Protein AF-A0A3S3PJ15-F1 (afdb_monomer_lite)

Structure (mmCIF, N/CA/C/O backbone):
data_AF-A0A3S3PJ15-F1
#
_entry.id   AF-A0A3S3PJ15-F1
#
loop_
_atom_site.group_PDB
_atom_site.id
_atom_site.type_symbol
_atom_site.label_atom_id
_atom_site.label_alt_id
_atom_site.label_comp_id
_atom_site.label_asym_id
_atom_site.label_entity_id
_atom_site.label_seq_id
_atom_site.pdbx_PDB_ins_code
_atom_site.Cartn_x
_atom_site.Cartn_y
_atom_site.Cartn_z
_atom_site.occupancy
_atom_site.B_iso_or_equiv
_atom_site.auth_seq_id
_atom_site.auth_comp_id
_atom_site.auth_asym_id
_atom_site.auth_atom_id
_atom_site.pdbx_PDB_model_num
ATOM 1 N N . ILE A 1 1 ? 13.630 -10.000 -11.907 1.00 72.12 1 ILE A N 1
ATOM 2 C CA . ILE A 1 1 ? 14.049 -8.687 -11.353 1.00 72.12 1 ILE A CA 1
ATOM 3 C C . ILE A 1 1 ? 12.827 -7.782 -11.333 1.00 72.12 1 ILE A C 1
ATOM 5 O O . ILE A 1 1 ? 12.247 -7.578 -12.392 1.00 72.12 1 ILE A O 1
ATOM 9 N N . GLN A 1 2 ? 12.407 -7.285 -10.169 1.00 76.06 2 GLN A N 1
ATOM 10 C CA . GLN A 1 2 ? 11.270 -6.358 -10.089 1.00 76.06 2 GLN A CA 1
ATOM 11 C C . GLN A 1 2 ? 11.736 -4.920 -10.332 1.00 76.06 2 GLN A C 1
ATOM 13 O O . GLN A 1 2 ? 12.648 -4.456 -9.656 1.00 76.06 2 GLN A O 1
ATOM 18 N N . ILE A 1 3 ? 11.111 -4.188 -11.255 1.00 77.81 3 ILE A N 1
ATOM 19 C CA . ILE A 1 3 ? 11.371 -2.751 -11.399 1.00 77.81 3 ILE A CA 1
ATOM 20 C C . ILE A 1 3 ? 10.492 -2.017 -10.390 1.00 77.81 3 ILE A C 1
ATOM 22 O O . ILE A 1 3 ? 9.276 -2.184 -10.376 1.00 77.81 3 ILE A O 1
ATOM 26 N N . VAL A 1 4 ? 11.106 -1.217 -9.528 1.00 78.56 4 VAL A N 1
ATOM 27 C CA . VAL A 1 4 ? 10.407 -0.439 -8.506 1.00 78.56 4 VAL A CA 1
ATOM 28 C C . VAL A 1 4 ? 10.688 1.042 -8.694 1.00 78.56 4 VAL A C 1
ATOM 30 O O . VAL A 1 4 ? 1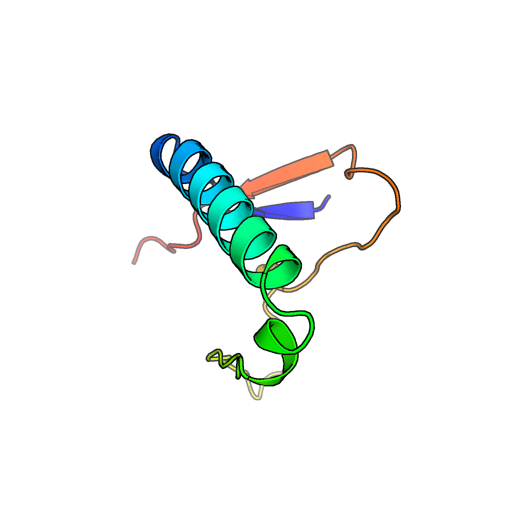1.742 1.451 -9.186 1.00 78.56 4 VAL A O 1
ATOM 33 N N . HIS A 1 5 ? 9.730 1.868 -8.294 1.00 79.19 5 HIS A N 1
ATOM 34 C CA . HIS A 1 5 ? 9.928 3.305 -8.312 1.00 79.19 5 HIS A CA 1
ATOM 35 C C . HIS A 1 5 ? 10.972 3.714 -7.265 1.00 79.19 5 HIS A C 1
ATOM 37 O O . HIS A 1 5 ? 10.971 3.194 -6.145 1.00 79.19 5 HIS A O 1
ATOM 43 N N . LYS A 1 6 ? 11.851 4.660 -7.613 1.00 82.75 6 LYS A N 1
ATOM 44 C CA . LYS A 1 6 ? 12.759 5.278 -6.640 1.00 82.75 6 LYS A CA 1
ATOM 45 C C . LYS A 1 6 ? 11.946 6.123 -5.657 1.00 82.75 6 LYS A C 1
ATOM 47 O O . LYS A 1 6 ? 11.360 7.124 -6.045 1.00 82.75 6 LYS A O 1
ATOM 52 N N . ILE A 1 7 ? 11.910 5.718 -4.392 1.00 81.00 7 ILE A N 1
ATOM 53 C CA . ILE A 1 7 ? 11.146 6.411 -3.349 1.00 81.00 7 ILE A CA 1
ATOM 54 C C . ILE A 1 7 ? 12.017 7.537 -2.764 1.00 81.00 7 ILE A C 1
ATOM 56 O O . ILE A 1 7 ? 13.124 7.248 -2.307 1.00 81.00 7 ILE A O 1
ATOM 60 N N . PRO A 1 8 ? 11.554 8.801 -2.762 1.00 85.62 8 PRO A N 1
ATOM 61 C CA . PRO A 1 8 ? 12.234 9.883 -2.052 1.00 85.62 8 PRO A CA 1
ATOM 62 C C . PRO A 1 8 ? 12.312 9.606 -0.541 1.00 85.62 8 PRO A C 1
ATOM 64 O O . PRO A 1 8 ? 11.362 9.043 0.010 1.00 85.62 8 PRO A O 1
ATOM 67 N N . PRO A 1 9 ? 13.384 10.020 0.158 1.00 84.75 9 PRO A N 1
ATOM 68 C CA . PRO A 1 9 ? 13.536 9.771 1.596 1.00 84.75 9 PRO A CA 1
ATOM 69 C C . PRO A 1 9 ? 12.353 10.315 2.415 1.00 84.75 9 PRO A C 1
ATOM 71 O O . PRO A 1 9 ? 11.817 9.610 3.269 1.00 84.75 9 PRO A O 1
ATOM 74 N N . ASP A 1 10 ? 11.840 11.492 2.058 1.00 89.31 10 ASP A N 1
ATOM 75 C CA . ASP A 1 10 ? 10.708 12.136 2.742 1.00 89.31 10 ASP A CA 1
ATOM 76 C C . ASP A 1 10 ? 9.370 11.406 2.558 1.00 89.31 10 ASP A C 1
ATOM 78 O O . ASP A 1 10 ? 8.401 11.661 3.279 1.00 89.31 10 ASP A O 1
ATOM 82 N N . CYS A 1 11 ? 9.273 10.491 1.589 1.00 88.06 11 CYS A N 1
ATOM 83 C CA . CYS A 1 11 ? 8.064 9.699 1.391 1.00 88.06 11 CYS A CA 1
ATOM 84 C C . CYS A 1 11 ? 7.921 8.590 2.434 1.00 88.06 11 CYS A C 1
ATOM 86 O O . CYS A 1 11 ? 6.796 8.162 2.689 1.00 88.06 11 CYS A O 1
ATOM 88 N N . PHE A 1 12 ? 9.016 8.105 3.028 1.00 89.00 12 PHE A N 1
ATOM 89 C CA . PHE A 1 12 ? 8.936 6.998 3.980 1.00 89.00 12 PHE A CA 1
ATOM 90 C C . PHE A 1 12 ? 8.191 7.390 5.269 1.00 89.00 12 PHE A C 1
ATOM 92 O O . PHE A 1 12 ? 7.204 6.720 5.582 1.00 89.00 12 PHE A O 1
ATOM 99 N N . PRO A 1 13 ? 8.528 8.504 5.953 1.00 94.12 13 PRO A N 1
ATOM 100 C CA . PRO A 1 13 ? 7.766 8.956 7.118 1.00 94.12 13 PRO A CA 1
ATOM 101 C C . PRO A 1 13 ? 6.287 9.205 6.799 1.00 94.12 13 PRO A C 1
ATOM 103 O O . PRO A 1 13 ? 5.413 8.769 7.544 1.00 94.12 13 PRO A O 1
ATOM 106 N N . LYS A 1 14 ? 5.990 9.820 5.644 1.00 94.44 14 LYS A N 1
ATOM 107 C CA . LYS A 1 14 ? 4.612 10.101 5.204 1.00 94.44 14 LYS A CA 1
ATOM 108 C C . LYS A 1 14 ? 3.784 8.829 5.011 1.00 94.44 14 LYS A C 1
ATOM 110 O O . LYS A 1 14 ? 2.609 8.806 5.361 1.00 94.44 14 LYS A O 1
ATOM 115 N N . ARG A 1 15 ? 4.389 7.764 4.471 1.00 94.00 15 ARG A N 1
ATOM 116 C CA . ARG A 1 15 ? 3.724 6.463 4.299 1.00 94.00 15 ARG A CA 1
ATOM 117 C C . ARG A 1 15 ? 3.423 5.799 5.637 1.00 94.00 15 ARG A C 1
ATOM 119 O O . ARG A 1 15 ? 2.324 5.289 5.811 1.00 94.00 15 ARG A O 1
ATOM 126 N N . VAL A 1 16 ? 4.373 5.823 6.574 1.00 94.94 16 VAL A N 1
ATOM 127 C CA . VAL A 1 16 ? 4.167 5.263 7.919 1.00 94.94 16 VAL A CA 1
ATOM 128 C C . VAL A 1 16 ? 3.045 6.004 8.644 1.00 94.94 16 VAL A C 1
ATOM 130 O O . VAL A 1 16 ? 2.164 5.366 9.216 1.00 94.94 16 VAL A O 1
ATOM 133 N N . GLU A 1 17 ? 3.048 7.334 8.575 1.00 96.69 17 GLU A N 1
ATOM 134 C CA . GLU A 1 17 ? 2.014 8.166 9.191 1.00 96.69 17 GLU A CA 1
ATOM 1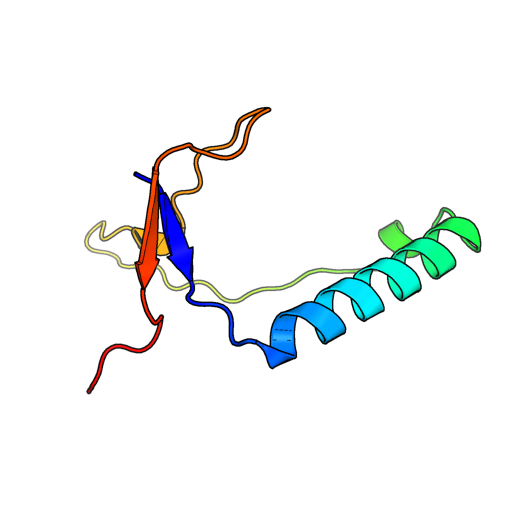35 C C . GLU A 1 17 ? 0.629 7.899 8.591 1.00 96.69 17 GLU A C 1
ATOM 137 O O . GLU A 1 17 ? -0.341 7.694 9.318 1.00 96.69 17 GLU A O 1
ATOM 142 N N . PHE A 1 18 ? 0.539 7.811 7.262 1.00 94.62 18 PHE A N 1
ATOM 143 C CA . PHE A 1 18 ? -0.696 7.423 6.585 1.00 94.62 18 PHE A CA 1
ATOM 144 C C . PHE A 1 18 ? -1.205 6.057 7.064 1.00 94.62 18 PHE A C 1
ATOM 146 O O . PHE A 1 18 ? -2.370 5.945 7.439 1.00 94.62 18 PHE A O 1
ATOM 153 N N . CYS A 1 19 ? -0.340 5.035 7.110 1.00 95.81 19 CYS A N 1
ATOM 154 C CA . CYS A 1 19 ? -0.730 3.702 7.568 1.00 95.81 19 CYS A CA 1
ATOM 155 C C . CYS A 1 19 ? -1.261 3.723 9.005 1.00 95.81 19 CYS A C 1
ATOM 157 O O . CYS A 1 19 ? -2.305 3.135 9.264 1.00 95.81 19 CYS A O 1
ATOM 159 N N . ARG A 1 20 ? -0.588 4.427 9.928 1.00 97.06 20 ARG A N 1
ATOM 160 C CA . ARG A 1 20 ? -1.058 4.554 11.318 1.00 97.06 20 ARG A CA 1
ATOM 161 C C . ARG A 1 20 ? -2.438 5.190 11.396 1.00 97.06 20 ARG A C 1
ATOM 163 O O . ARG A 1 20 ? -3.306 4.674 12.088 1.00 97.06 20 ARG A O 1
ATOM 170 N N . ARG A 1 21 ? -2.652 6.280 10.658 1.00 96.12 21 ARG A N 1
ATOM 171 C CA . ARG A 1 21 ? -3.943 6.973 10.633 1.00 96.12 21 ARG A CA 1
ATOM 172 C C . ARG A 1 21 ? -5.059 6.085 10.097 1.00 96.12 21 ARG A C 1
ATOM 174 O O . ARG A 1 21 ? -6.104 6.002 10.723 1.00 96.12 21 ARG A O 1
ATOM 181 N N . ILE A 1 22 ? -4.835 5.411 8.971 1.00 95.31 22 ILE A N 1
ATOM 182 C CA . ILE A 1 22 ? -5.845 4.528 8.377 1.00 95.31 22 ILE A CA 1
ATOM 183 C C . ILE A 1 22 ? -6.159 3.343 9.294 1.00 95.31 22 ILE A C 1
ATOM 185 O O . ILE A 1 22 ? -7.327 3.004 9.436 1.00 95.31 22 ILE A O 1
ATOM 189 N N . LEU A 1 23 ? -5.157 2.757 9.959 1.00 95.75 23 LEU A N 1
ATOM 190 C CA . LEU A 1 23 ? -5.382 1.687 10.936 1.00 95.75 23 LEU A CA 1
ATOM 191 C C . LEU A 1 23 ? -6.296 2.143 12.079 1.00 95.75 23 LEU A C 1
ATOM 193 O O . LEU A 1 23 ? -7.267 1.457 12.376 1.00 95.75 23 LEU A O 1
ATOM 197 N N . LEU A 1 24 ? -6.053 3.329 12.645 1.00 96.75 24 LEU A N 1
ATOM 198 C CA . LEU A 1 24 ? -6.905 3.881 13.703 1.00 96.75 24 LEU A CA 1
ATOM 199 C C . LEU A 1 24 ? -8.348 4.118 13.238 1.00 96.75 24 LEU A C 1
ATOM 201 O O . LEU A 1 24 ? -9.279 3.915 14.009 1.00 96.75 24 LEU A O 1
ATOM 205 N N . GLU A 1 25 ? -8.559 4.555 11.996 1.00 95.75 25 GLU A N 1
ATOM 206 C CA . GLU A 1 25 ? -9.916 4.753 11.465 1.00 95.75 25 GLU A CA 1
ATOM 207 C C . GLU A 1 25 ? -10.645 3.425 11.219 1.00 95.75 25 GLU A C 1
ATOM 209 O O . GLU A 1 25 ? -11.847 3.340 11.456 1.00 95.75 25 GLU A O 1
ATOM 214 N N . ILE A 1 26 ? -9.919 2.377 10.817 1.00 95.75 26 ILE A N 1
ATOM 215 C CA . ILE A 1 26 ? -10.467 1.019 10.684 1.00 95.75 26 ILE A CA 1
ATOM 216 C C . ILE A 1 26 ? -10.841 0.441 12.055 1.00 95.75 26 ILE A C 1
ATOM 218 O O . ILE A 1 26 ? -11.893 -0.174 12.184 1.00 95.75 26 ILE A O 1
ATOM 222 N N . GLU A 1 27 ? -10.005 0.645 13.077 1.00 95.62 27 GLU A N 1
ATOM 223 C CA . GLU A 1 27 ? -10.271 0.174 14.446 1.00 95.62 27 GLU A CA 1
ATOM 224 C C . GLU A 1 27 ? -11.475 0.875 15.086 1.00 95.62 27 GLU A C 1
ATOM 226 O O . GLU A 1 27 ? -12.213 0.261 15.853 1.00 95.62 27 GLU A O 1
ATOM 231 N N . LYS A 1 28 ? -11.692 2.158 14.774 1.00 96.44 28 LYS A N 1
ATOM 232 C CA . LYS A 1 28 ? -12.854 2.915 15.263 1.00 96.44 28 LYS A CA 1
ATOM 233 C C . LYS A 1 28 ? -14.155 2.516 14.573 1.00 96.44 28 LYS A C 1
ATOM 235 O O . LYS A 1 28 ? -15.211 2.590 15.196 1.00 96.44 28 LYS A O 1
ATOM 240 N N . ASP A 1 29 ? -14.096 2.167 13.290 1.00 96.12 29 ASP A N 1
ATOM 241 C CA . ASP A 1 29 ? -15.269 1.840 12.487 1.00 96.12 29 ASP A CA 1
ATOM 242 C C . ASP A 1 29 ? -14.946 0.763 11.444 1.00 96.12 29 ASP A C 1
ATOM 244 O O . ASP A 1 29 ? -14.358 1.027 10.392 1.00 96.12 29 ASP A O 1
ATOM 248 N N . GLU A 1 30 ? -15.436 -0.451 11.691 1.00 91.88 30 GLU A N 1
ATOM 249 C CA . GLU A 1 30 ? -15.272 -1.604 10.798 1.00 91.88 30 GLU A CA 1
ATOM 250 C C . GLU A 1 30 ? -15.847 -1.376 9.386 1.00 91.88 30 GLU A C 1
ATOM 252 O O . GLU A 1 30 ? -15.464 -2.045 8.422 1.00 91.88 30 GLU A O 1
ATOM 257 N N . SER A 1 31 ? -16.772 -0.424 9.224 1.00 94.50 31 SER A N 1
ATOM 258 C CA . SER A 1 31 ? -17.361 -0.059 7.933 1.00 94.50 31 SER A CA 1
ATOM 259 C C . SER A 1 31 ? -16.609 1.060 7.212 1.00 94.50 31 SER A C 1
ATOM 261 O O . SER A 1 31 ? -16.970 1.383 6.078 1.00 94.50 31 SER A O 1
ATOM 263 N N . PHE A 1 32 ? -15.553 1.628 7.804 1.00 95.12 32 PHE A N 1
ATOM 264 C CA . PHE A 1 32 ? -14.749 2.701 7.211 1.00 95.12 32 PHE A CA 1
ATOM 265 C C . PHE A 1 32 ? -14.275 2.363 5.7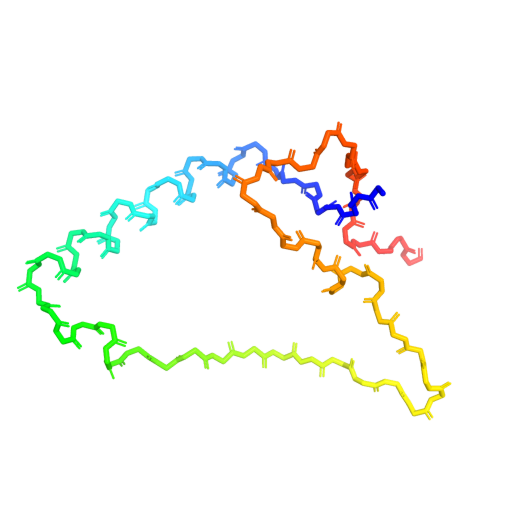94 1.00 95.12 32 PHE A C 1
ATOM 267 O O . PHE A 1 32 ? -14.511 3.129 4.858 1.00 95.12 32 PHE A O 1
ATOM 274 N N . LEU A 1 33 ? -13.699 1.171 5.606 1.00 93.50 33 LEU A N 1
ATOM 275 C CA . LEU A 1 33 ? -13.206 0.727 4.298 1.00 93.50 33 LEU A CA 1
ATOM 276 C C . LEU A 1 33 ? -14.315 0.607 3.250 1.00 93.50 33 LEU A C 1
ATOM 278 O O . LEU A 1 33 ? -14.070 0.875 2.078 1.00 93.50 33 LEU A O 1
ATOM 282 N N . LYS A 1 34 ? -15.542 0.259 3.657 1.00 94.56 34 LYS A N 1
ATOM 283 C CA . LYS A 1 34 ? -16.686 0.113 2.740 1.00 94.56 34 LYS A CA 1
ATOM 284 C C . LYS A 1 34 ? -17.164 1.454 2.179 1.00 94.56 34 LYS A C 1
ATOM 286 O O . LYS A 1 34 ? -17.893 1.475 1.193 1.00 94.56 34 LYS A O 1
ATOM 291 N N . ARG A 1 35 ? -16.773 2.569 2.803 1.00 95.62 35 ARG A N 1
ATOM 292 C CA . ARG A 1 35 ? -17.122 3.927 2.362 1.00 95.62 35 ARG A CA 1
ATOM 293 C C . ARG A 1 35 ? -16.049 4.569 1.488 1.00 95.62 35 ARG A C 1
ATOM 295 O O . ARG A 1 35 ? -16.282 5.654 0.963 1.00 95.62 35 ARG A O 1
ATOM 302 N N . ILE A 1 36 ? -14.894 3.925 1.314 1.00 94.50 36 ILE A N 1
ATOM 303 C CA . ILE A 1 36 ? -13.816 4.448 0.476 1.00 94.50 36 ILE A CA 1
ATOM 304 C C . ILE A 1 36 ? -13.965 3.914 -0.943 1.00 94.50 36 ILE A C 1
ATOM 306 O O . ILE A 1 36 ? -14.016 2.709 -1.173 1.00 94.50 36 ILE A O 1
ATOM 310 N N . TRP A 1 37 ? -13.980 4.837 -1.899 1.00 95.19 37 TRP A N 1
ATOM 311 C CA . TRP A 1 37 ? -13.970 4.536 -3.322 1.00 95.19 37 TRP A CA 1
ATOM 312 C C . TRP A 1 37 ? -12.600 4.913 -3.870 1.00 95.19 37 TRP A C 1
ATOM 314 O O . TRP A 1 37 ? -12.215 6.082 -3.859 1.00 95.19 37 TRP A O 1
ATOM 324 N N . PHE A 1 38 ? -11.846 3.913 -4.315 1.00 92.00 38 PHE A N 1
ATOM 325 C CA . PHE A 1 38 ? -10.556 4.132 -4.956 1.00 92.00 38 PHE A CA 1
ATOM 326 C C . PHE A 1 38 ? -10.763 4.379 -6.450 1.00 92.00 38 PHE A C 1
ATOM 328 O O . PHE A 1 38 ? -11.552 3.692 -7.096 1.00 92.00 38 PHE A O 1
ATOM 335 N N . SER A 1 39 ? -10.036 5.347 -6.995 1.00 93.69 39 SER A N 1
ATOM 336 C CA . SER A 1 39 ? -9.965 5.611 -8.431 1.00 93.69 39 SER A CA 1
ATOM 337 C C . SER A 1 39 ? -8.510 5.844 -8.819 1.00 93.69 39 SER A C 1
ATOM 339 O O . SER A 1 39 ? -7.703 6.245 -7.979 1.00 93.69 39 SER A O 1
ATOM 341 N N . ASP A 1 40 ? -8.177 5.538 -10.066 1.00 90.19 40 ASP A N 1
ATOM 342 C CA . ASP A 1 40 ? -6.858 5.762 -10.652 1.00 90.19 40 ASP A CA 1
ATOM 343 C C . ASP A 1 40 ? -7.012 5.970 -12.163 1.00 90.19 40 ASP A C 1
ATOM 345 O O . ASP A 1 40 ? -8.014 5.559 -12.756 1.00 90.19 40 ASP A O 1
ATOM 349 N N . GLU A 1 41 ? -6.014 6.590 -12.784 1.00 88.88 41 GLU A N 1
ATOM 350 C CA . GLU A 1 41 ? -5.9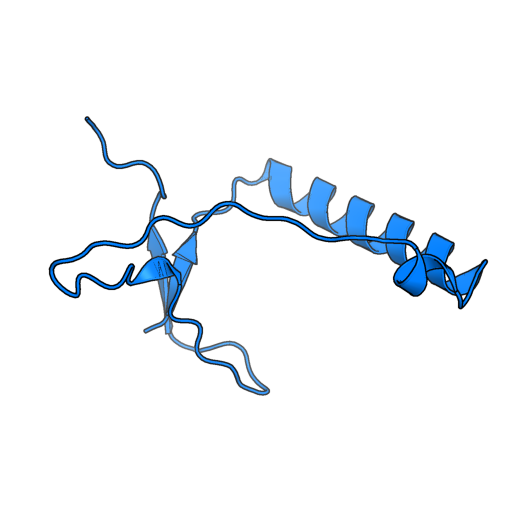33 6.753 -14.233 1.00 88.88 41 GLU A CA 1
ATOM 351 C C . GLU A 1 41 ? -4.956 5.732 -14.818 1.00 88.88 41 GLU A C 1
ATOM 353 O O . GLU A 1 41 ? -3.879 5.479 -14.281 1.00 88.88 41 GLU A O 1
ATOM 358 N N . SER A 1 42 ? -5.308 5.146 -15.962 1.00 81.12 42 SER A N 1
ATOM 359 C CA . SER A 1 42 ? -4.411 4.238 -16.676 1.00 81.12 42 SER A CA 1
ATOM 360 C C . SER A 1 42 ? -4.389 4.547 -18.166 1.00 81.12 42 SER A C 1
ATOM 362 O O . SER A 1 42 ? -5.408 4.863 -18.778 1.00 81.12 42 SER A O 1
ATOM 364 N N . HIS A 1 43 ? -3.192 4.474 -18.748 1.00 79.69 43 HIS A N 1
ATOM 365 C CA . HIS A 1 43 ? -2.988 4.622 -20.182 1.00 79.69 43 HIS A CA 1
ATOM 366 C C . HIS A 1 43 ? -2.913 3.244 -20.834 1.00 79.69 43 HIS A C 1
ATOM 368 O O . HIS A 1 43 ? -2.114 2.399 -20.424 1.00 79.69 43 HIS A O 1
ATOM 374 N N . PHE A 1 44 ? -3.711 3.050 -21.880 1.00 77.38 44 PHE A N 1
ATOM 375 C CA . PHE A 1 44 ? -3.681 1.858 -22.718 1.00 77.38 44 PHE A CA 1
ATOM 376 C C . PHE A 1 44 ? -3.165 2.227 -24.101 1.00 77.38 44 PHE A C 1
ATOM 378 O O . PHE A 1 44 ? -3.590 3.223 -24.686 1.00 77.38 44 PHE A O 1
ATOM 385 N N . HIS A 1 45 ? -2.255 1.413 -24.625 1.00 80.12 45 HIS A N 1
ATOM 386 C CA .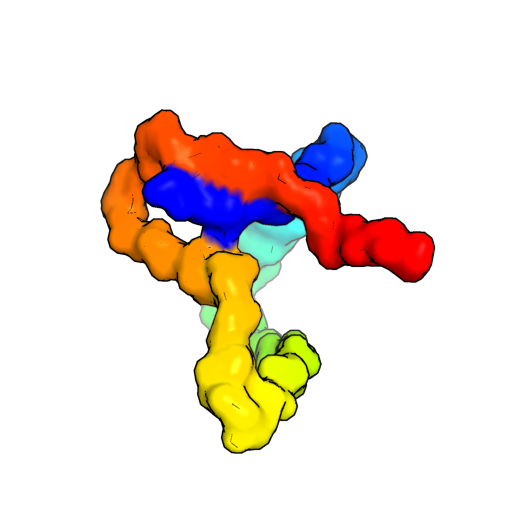 HIS A 1 45 ? -1.757 1.563 -25.983 1.00 80.12 45 HIS A CA 1
ATOM 387 C C . HIS A 1 45 ? -2.437 0.534 -26.893 1.00 80.12 45 HIS A C 1
ATOM 389 O O . HIS A 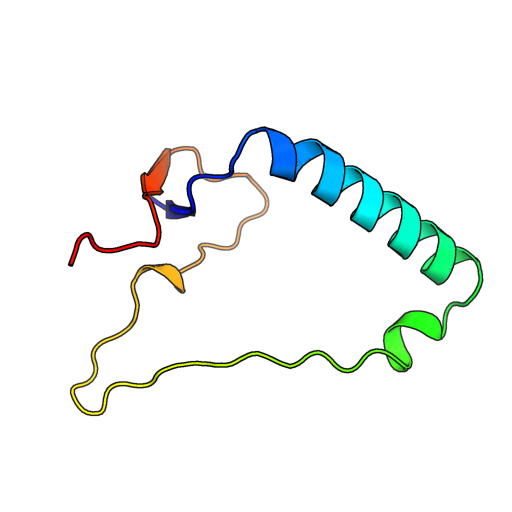1 45 ? -2.554 -0.639 -26.541 1.00 80.12 45 HIS A O 1
ATOM 395 N N . LEU A 1 46 ? -2.894 0.975 -28.068 1.00 85.19 46 LEU A N 1
ATOM 396 C CA . LEU A 1 46 ? -3.585 0.125 -29.050 1.00 85.19 46 LEU A CA 1
ATOM 397 C C . LEU A 1 46 ? -2.638 -0.819 -29.810 1.00 85.19 46 LEU A C 1
ATOM 399 O O . LEU A 1 46 ? -3.092 -1.734 -30.489 1.00 85.19 46 LEU A O 1
ATOM 403 N N . ASP A 1 47 ? -1.329 -0.610 -29.691 1.00 85.31 47 ASP A N 1
ATOM 404 C CA . ASP A 1 47 ? -0.268 -1.401 -30.322 1.00 85.31 47 ASP A CA 1
ATOM 405 C C . ASP A 1 47 ? 0.169 -2.617 -29.479 1.00 85.31 47 ASP A C 1
ATOM 407 O O . ASP A 1 47 ? 1.118 -3.318 -29.832 1.00 85.31 47 ASP A O 1
ATOM 411 N N . GLY A 1 48 ? -0.508 -2.873 -28.353 1.00 75.06 48 GLY A N 1
ATOM 412 C CA . GLY A 1 48 ? -0.160 -3.948 -27.424 1.00 75.06 48 GLY A CA 1
ATOM 413 C C . GLY A 1 48 ? 1.019 -3.619 -26.506 1.00 75.06 48 GLY A C 1
ATOM 414 O O . GLY A 1 48 ? 1.509 -4.507 -25.803 1.00 75.06 48 GLY A O 1
ATOM 415 N N . PHE A 1 49 ? 1.487 -2.366 -26.468 1.00 76.88 49 PHE A N 1
ATOM 416 C CA . PHE A 1 49 ? 2.520 -1.961 -25.526 1.00 76.88 49 PHE A CA 1
ATOM 417 C C . PHE A 1 49 ? 2.002 -2.030 -24.085 1.00 76.88 49 PHE A C 1
ATOM 419 O O . PHE A 1 49 ? 1.114 -1.283 -23.669 1.00 76.88 49 PHE A O 1
ATOM 426 N N . VAL A 1 50 ? 2.607 -2.915 -23.291 1.00 67.19 50 VAL A N 1
ATOM 427 C CA . VAL A 1 50 ? 2.311 -3.048 -21.862 1.00 67.19 50 VAL A CA 1
ATOM 428 C C . VAL A 1 50 ? 3.357 -2.299 -21.044 1.00 67.19 50 VAL A C 1
ATOM 430 O O . VAL A 1 50 ? 4.564 -2.540 -21.165 1.00 67.19 50 VAL A O 1
ATOM 433 N N . ASN A 1 51 ? 2.903 -1.417 -20.150 1.00 70.19 51 ASN A N 1
ATOM 434 C CA . ASN A 1 51 ? 3.795 -0.717 -19.236 1.00 70.19 51 ASN A CA 1
ATOM 435 C C . ASN A 1 51 ? 4.468 -1.711 -18.267 1.00 70.19 51 ASN A C 1
ATOM 437 O O . ASN A 1 51 ? 3.855 -2.221 -17.327 1.00 70.19 51 ASN A O 1
ATOM 441 N N . LYS A 1 52 ? 5.776 -1.932 -18.455 1.00 66.69 52 LYS A N 1
ATOM 442 C CA . LYS A 1 52 ? 6.610 -2.826 -17.629 1.00 66.69 52 LYS A CA 1
ATOM 443 C C . LYS A 1 52 ? 6.665 -2.441 -16.142 1.00 66.69 52 LYS A C 1
ATOM 445 O O . LYS A 1 52 ? 7.096 -3.253 -15.331 1.00 66.69 52 LYS A O 1
ATOM 450 N N . GLN A 1 53 ? 6.237 -1.231 -15.772 1.00 65.56 53 GLN A N 1
ATOM 451 C CA . GLN A 1 53 ? 6.147 -0.782 -14.377 1.00 65.56 53 GLN A CA 1
ATOM 452 C C . GLN A 1 53 ? 4.929 -1.352 -13.630 1.00 65.56 53 GLN A C 1
ATOM 454 O O . GLN A 1 53 ? 4.945 -1.384 -12.402 1.00 65.56 53 GLN A O 1
ATOM 459 N N . ILE A 1 54 ? 3.899 -1.819 -14.346 1.00 64.44 54 ILE A N 1
ATOM 460 C CA . ILE A 1 54 ? 2.680 -2.403 -13.758 1.00 64.44 54 ILE A CA 1
ATOM 461 C C . ILE A 1 54 ? 2.878 -3.902 -13.447 1.00 64.44 54 ILE A C 1
ATOM 463 O O . ILE A 1 54 ? 2.134 -4.490 -12.665 1.00 64.44 54 ILE A O 1
ATOM 467 N N . TYR A 1 55 ? 3.941 -4.528 -13.970 1.00 67.44 55 TYR A N 1
ATOM 468 C CA . TYR A 1 55 ? 4.283 -5.916 -13.657 1.00 67.44 55 TYR A CA 1
ATOM 469 C C . TYR A 1 55 ? 4.832 -6.040 -12.233 1.00 67.44 55 TYR A C 1
ATOM 471 O O . TYR A 1 55 ? 6.014 -5.797 -11.967 1.00 67.44 55 TYR A O 1
ATOM 479 N N . ARG A 1 56 ? 3.967 -6.460 -11.308 1.00 70.56 56 ARG A N 1
ATOM 480 C CA . ARG A 1 56 ? 4.344 -6.793 -9.936 1.00 70.56 56 ARG A CA 1
ATOM 481 C C . ARG A 1 56 ? 4.302 -8.302 -9.740 1.00 70.56 56 ARG A C 1
ATOM 483 O O . ARG A 1 56 ? 3.278 -8.936 -9.960 1.00 70.56 56 ARG A O 1
ATOM 490 N N . ILE A 1 57 ? 5.435 -8.861 -9.326 1.00 72.06 57 ILE A N 1
ATOM 491 C CA . ILE A 1 57 ? 5.513 -10.253 -8.885 1.00 72.06 57 ILE A CA 1
ATOM 492 C C . ILE A 1 57 ? 4.982 -10.274 -7.453 1.00 72.06 57 ILE A C 1
ATOM 494 O O . ILE A 1 57 ? 5.558 -9.629 -6.574 1.00 72.06 57 ILE A O 1
ATOM 498 N N . TRP A 1 58 ? 3.864 -10.959 -7.237 1.00 75.81 58 TRP A N 1
ATOM 499 C CA . TRP A 1 58 ? 3.328 -11.203 -5.902 1.00 75.81 58 TRP A CA 1
ATOM 500 C C . TRP A 1 58 ? 3.984 -12.455 -5.321 1.00 75.81 58 TRP A C 1
ATOM 502 O O . TRP A 1 58 ? 4.143 -13.456 -6.014 1.00 75.81 58 TRP A O 1
ATOM 512 N N . GLY A 1 59 ? 4.380 -12.384 -4.056 1.00 79.69 59 GLY A N 1
ATOM 513 C CA . GLY A 1 59 ? 5.003 -13.479 -3.325 1.00 79.69 59 GLY A CA 1
ATOM 514 C C . GLY A 1 59 ? 4.917 -13.221 -1.826 1.00 79.69 59 GLY A C 1
ATOM 515 O O . GLY A 1 59 ? 4.693 -12.087 -1.400 1.00 79.69 59 GLY A O 1
ATOM 516 N N . THR A 1 60 ? 5.078 -14.276 -1.033 1.00 83.88 60 THR A N 1
ATOM 517 C CA . THR A 1 60 ? 5.135 -14.198 0.436 1.00 83.88 60 THR A CA 1
ATOM 518 C C . THR A 1 60 ? 6.395 -13.490 0.931 1.00 83.88 60 THR A C 1
ATOM 520 O O . THR A 1 60 ? 6.400 -12.936 2.027 1.00 83.88 60 THR A O 1
ATOM 523 N N . GLU A 1 61 ? 7.445 -13.459 0.108 1.00 81.06 61 GLU A N 1
ATOM 524 C CA . GLU A 1 61 ? 8.721 -12.821 0.411 1.00 81.06 61 GLU A CA 1
ATOM 525 C C . GLU A 1 61 ? 9.020 -11.660 -0.538 1.00 81.06 61 GLU A C 1
ATOM 527 O O . GLU A 1 61 ? 8.606 -11.628 -1.702 1.00 81.06 61 GLU A O 1
ATOM 532 N N . LYS A 1 62 ? 9.788 -10.687 -0.037 1.00 76.56 62 LYS A N 1
ATOM 533 C CA . LYS A 1 62 ? 10.279 -9.583 -0.860 1.00 76.56 62 LYS A CA 1
ATOM 534 C C . LYS A 1 62 ? 11.239 -10.146 -1.917 1.00 76.56 62 LYS A C 1
ATOM 536 O O . LYS A 1 62 ? 12.185 -10.837 -1.545 1.00 76.56 62 LYS A O 1
ATOM 541 N N . PRO A 1 63 ? 11.079 -9.799 -3.206 1.00 76.62 63 PRO A N 1
ATOM 542 C CA . PRO A 1 63 ? 11.976 -10.299 -4.233 1.00 76.62 63 PRO A CA 1
ATOM 543 C C . PRO A 1 63 ? 13.421 -9.902 -3.935 1.00 76.62 63 PRO A C 1
ATOM 545 O O . PRO A 1 63 ? 13.719 -8.728 -3.696 1.00 76.62 63 PRO A O 1
ATOM 548 N N . SER A 1 64 ? 14.317 -10.888 -4.002 1.00 78.69 64 SER A N 1
ATOM 549 C CA . SER A 1 64 ? 15.742 -10.734 -3.691 1.00 78.69 64 SER A CA 1
ATOM 550 C C . SER A 1 64 ? 16.452 -9.759 -4.635 1.00 78.69 64 SER A C 1
ATOM 552 O O . SER A 1 64 ? 17.491 -9.209 -4.285 1.00 78.69 64 SER A O 1
ATOM 554 N N . ILE A 1 65 ? 15.893 -9.521 -5.831 1.00 78.81 65 ILE A N 1
ATOM 555 C CA . ILE A 1 65 ? 16.474 -8.640 -6.848 1.00 78.81 65 ILE A CA 1
ATOM 556 C C . ILE A 1 65 ? 15.416 -7.664 -7.369 1.00 78.81 65 ILE A C 1
ATOM 558 O O . ILE A 1 65 ? 14.467 -8.049 -8.068 1.00 78.81 65 ILE A O 1
ATOM 562 N N . PHE A 1 66 ? 15.624 -6.378 -7.090 1.00 78.81 66 PHE A N 1
ATOM 563 C CA . PHE A 1 66 ? 14.828 -5.281 -7.629 1.00 78.81 66 PHE A CA 1
ATOM 564 C C . PHE A 1 66 ? 15.720 -4.178 -8.209 1.00 78.81 66 PHE A C 1
ATOM 566 O O . PHE A 1 66 ? 16.814 -3.920 -7.717 1.00 78.81 66 PHE A O 1
ATOM 573 N N . LEU A 1 67 ? 15.236 -3.514 -9.256 1.00 80.25 67 LEU A N 1
ATOM 574 C CA . LEU A 1 67 ? 15.879 -2.375 -9.902 1.00 80.25 67 LEU A CA 1
ATOM 575 C C . LEU A 1 67 ? 15.062 -1.114 -9.615 1.00 80.25 67 LEU A C 1
ATOM 577 O O . LEU A 1 67 ? 13.898 -1.034 -10.001 1.00 80.25 67 LEU A O 1
ATOM 581 N N . GLN A 1 68 ? 15.663 -0.117 -8.964 1.00 77.31 68 GLN A N 1
ATOM 582 C CA . GLN A 1 68 ? 15.024 1.187 -8.773 1.00 77.31 68 GLN A CA 1
ATOM 583 C C . GLN A 1 68 ? 15.204 2.072 -10.008 1.00 77.31 68 GLN A C 1
ATOM 585 O O . GLN A 1 68 ? 16.328 2.309 -10.445 1.00 77.31 68 GLN A O 1
ATOM 590 N N . LYS A 1 69 ? 14.102 2.608 -10.542 1.00 75.00 69 LYS A N 1
ATOM 591 C CA . LYS A 1 69 ? 14.112 3.556 -11.667 1.00 75.00 69 LYS A CA 1
ATOM 592 C C . LYS A 1 69 ? 13.266 4.790 -11.338 1.00 75.00 69 LYS A C 1
ATOM 594 O O . LYS A 1 69 ? 12.246 4.686 -10.654 1.00 75.00 69 LYS A O 1
ATOM 599 N N . SER A 1 70 ? 13.678 5.967 -11.810 1.00 70.00 70 SER A N 1
ATOM 600 C CA . SER A 1 70 ? 12.820 7.159 -11.783 1.00 70.00 70 SER A CA 1
ATOM 601 C C . SER A 1 70 ? 11.661 6.980 -12.770 1.00 70.00 70 SER A C 1
ATOM 603 O O . SER A 1 70 ? 11.880 6.520 -13.888 1.00 70.00 70 SER A O 1
ATOM 605 N N . SER A 1 71 ? 10.432 7.333 -12.369 1.00 58.69 71 SER A N 1
ATOM 606 C CA . SER A 1 71 ? 9.260 7.265 -13.274 1.00 58.69 71 SER A CA 1
ATOM 607 C C . SER A 1 71 ? 9.369 8.272 -14.418 1.00 58.69 71 SER A C 1
ATOM 609 O O . SER A 1 71 ? 8.907 8.014 -15.523 1.00 58.69 71 SER A O 1
ATOM 611 N N . HIS A 1 72 ? 10.036 9.401 -14.182 1.00 57.38 72 HIS A N 1
ATOM 612 C CA . HIS A 1 72 ? 10.162 10.437 -15.192 1.00 57.38 72 HIS A CA 1
ATOM 613 C C . HIS A 1 72 ? 11.188 10.025 -16.248 1.00 57.38 72 HIS A C 1
ATOM 615 O O . HIS A 1 72 ? 12.387 9.921 -15.964 1.00 57.38 72 HIS A O 1
ATOM 621 N N . ALA A 1 73 ? 10.707 9.804 -17.471 1.00 48.28 73 ALA A N 1
ATOM 622 C CA . ALA A 1 73 ? 11.536 9.974 -18.649 1.00 48.28 73 ALA A CA 1
ATOM 623 C C . ALA A 1 73 ? 12.060 11.417 -18.629 1.00 48.28 73 ALA A C 1
ATOM 625 O O . ALA A 1 73 ? 11.284 12.353 -18.420 1.00 48.28 73 ALA A O 1
ATOM 626 N N . LYS A 1 74 ? 13.372 11.609 -18.805 1.00 43.69 74 LYS A N 1
ATOM 627 C CA . LYS A 1 74 ? 13.844 12.920 -19.251 1.00 43.69 74 LYS A CA 1
ATOM 628 C C . LYS A 1 74 ? 13.189 13.142 -20.615 1.00 43.69 74 LYS A C 1
ATOM 630 O O . LYS A 1 74 ? 13.280 12.251 -21.459 1.00 43.69 74 LYS A O 1
ATOM 635 N N . LYS A 1 75 ? 12.457 14.250 -20.750 1.00 35.25 75 LYS A N 1
ATOM 636 C CA . LYS A 1 75 ? 12.081 14.768 -22.066 1.00 35.25 75 LYS A CA 1
ATOM 637 C C . LYS A 1 75 ? 13.330 14.926 -22.923 1.00 35.25 75 LYS A C 1
ATOM 639 O O . LYS A 1 75 ? 14.384 15.267 -22.334 1.00 35.25 75 LYS A O 1
#

Radius of gyration: 16.76 Å; chains: 1; bounding box: 34×29×46 Å

InterPro domains:
  IPR036397 Ribonuclease H superfamily [G3DSA:3.30.420.10] (5-75)

Sequence (75 aa):
IQIVHKIPPDCFPKRVEFCRRILLEIEKDESFLKRIWFSDESHFHLDGFVNKQIYRIWGTEKPSIFLQKSSHAKK

Secondary structure (DSSP, 8-state):
-EEEE---TTHHHHHHHHHHHHHHHHHH-TTGGGG----------TT----TTS-----SS--S-EEEE-S----

pLDDT: mean 82.26, std 13.22, range [35.25, 97.06]

Foldseek 3Di:
DAEDEDDDPVVVVVVVVVVVVVVVVCVVPVCSVVPDDDDDDDDDDPVPDDDSNPDDDDDPDDDPDYHYDHPDDDD

Organism: NCBI:txid1965070